Protein AF-A0A7S4DHZ8-F1 (afdb_monomer_lite)

Structure (mmCIF, N/CA/C/O backbone):
data_AF-A0A7S4DHZ8-F1
#
_entry.id   AF-A0A7S4DHZ8-F1
#
loop_
_atom_site.group_PDB
_atom_site.id
_atom_site.type_symbol
_atom_site.label_atom_id
_atom_site.label_alt_id
_atom_site.label_comp_id
_atom_site.label_asym_id
_atom_site.label_entity_id
_atom_site.label_seq_id
_atom_site.pdbx_PDB_ins_code
_atom_site.Cartn_x
_atom_site.Cartn_y
_atom_site.Cartn_z
_atom_site.occupancy
_atom_site.B_iso_or_equiv
_atom_site.auth_seq_id
_atom_site.auth_comp_id
_atom_site.auth_asym_id
_atom_site.auth_atom_id
_atom_site.pdbx_PDB_model_num
ATOM 1 N N . PHE A 1 1 ? 18.731 -27.309 -3.273 1.00 48.88 1 PHE A N 1
ATOM 2 C CA . PHE A 1 1 ? 17.632 -26.434 -3.725 1.00 48.88 1 PHE A CA 1
ATOM 3 C C . PHE A 1 1 ? 17.181 -25.595 -2.540 1.00 48.88 1 PHE A C 1
ATOM 5 O O . PHE A 1 1 ? 16.961 -26.164 -1.479 1.00 48.88 1 PHE A O 1
ATOM 12 N N . PHE A 1 2 ? 17.154 -24.266 -2.672 1.00 53.75 2 PHE A N 1
ATOM 13 C CA . PHE A 1 2 ? 16.728 -23.359 -1.599 1.00 53.75 2 PHE A CA 1
ATOM 14 C C . PHE A 1 2 ? 15.249 -23.591 -1.265 1.00 53.75 2 PHE A C 1
ATOM 16 O O . PHE A 1 2 ? 14.458 -23.854 -2.169 1.00 53.75 2 PHE A O 1
ATOM 23 N N . ASN A 1 3 ? 14.872 -23.511 0.014 1.00 74.06 3 ASN A N 1
ATOM 24 C CA . ASN A 1 3 ? 13.472 -23.590 0.428 1.00 74.06 3 ASN A CA 1
ATOM 25 C C . ASN A 1 3 ? 12.748 -22.304 -0.006 1.00 74.06 3 ASN A C 1
ATOM 27 O O . ASN A 1 3 ? 12.691 -21.329 0.739 1.00 74.06 3 ASN A O 1
ATOM 31 N N . THR A 1 4 ? 12.238 -22.293 -1.239 1.00 80.94 4 THR A N 1
ATOM 32 C CA . THR A 1 4 ? 11.583 -21.130 -1.852 1.00 80.94 4 THR A CA 1
ATOM 33 C C . THR A 1 4 ? 10.396 -20.637 -1.027 1.00 80.94 4 THR A C 1
ATOM 35 O O . THR A 1 4 ? 10.168 -19.437 -0.972 1.00 80.94 4 THR A O 1
ATOM 38 N N . VAL A 1 5 ? 9.680 -21.528 -0.333 1.00 84.75 5 VAL A N 1
ATOM 39 C CA . VAL A 1 5 ? 8.549 -21.146 0.528 1.00 84.75 5 VAL A CA 1
ATOM 40 C C . VAL A 1 5 ? 9.032 -20.344 1.734 1.00 84.75 5 VAL A C 1
ATOM 42 O O . VAL A 1 5 ? 8.500 -19.271 1.999 1.00 84.75 5 VAL A O 1
ATOM 45 N N . GLN A 1 6 ? 10.077 -20.819 2.418 1.00 88.75 6 GLN A N 1
ATOM 46 C CA . GLN A 1 6 ? 10.647 -20.110 3.566 1.00 88.75 6 GLN A CA 1
ATOM 47 C C . GLN A 1 6 ? 11.203 -18.740 3.163 1.00 88.75 6 GLN A C 1
ATOM 49 O O . GLN A 1 6 ? 10.923 -17.751 3.824 1.00 88.75 6 GLN A O 1
ATOM 54 N N . VAL A 1 7 ? 11.927 -18.665 2.041 1.00 89.31 7 VAL A N 1
ATOM 55 C CA . VAL A 1 7 ? 12.494 -17.399 1.545 1.00 89.31 7 VAL A CA 1
ATOM 56 C C . VAL A 1 7 ? 11.399 -16.373 1.240 1.00 89.31 7 VAL A C 1
ATOM 58 O O . VAL A 1 7 ? 11.567 -15.187 1.517 1.00 89.31 7 VAL A O 1
ATOM 61 N N . VAL A 1 8 ? 10.279 -16.817 0.667 1.00 90.00 8 VAL A N 1
ATOM 62 C CA . VAL A 1 8 ? 9.136 -15.948 0.358 1.00 90.00 8 VAL A CA 1
ATOM 63 C C . VAL A 1 8 ? 8.443 -15.476 1.634 1.00 90.00 8 VAL A C 1
ATOM 65 O O . VAL A 1 8 ? 8.104 -14.297 1.724 1.00 90.00 8 VAL A O 1
ATOM 68 N N . GLU A 1 9 ? 8.272 -16.355 2.622 1.00 93.00 9 GLU A N 1
ATOM 69 C CA . GLU A 1 9 ? 7.695 -15.978 3.914 1.00 93.00 9 GLU A CA 1
ATOM 70 C C . GLU A 1 9 ? 8.589 -14.973 4.646 1.00 93.00 9 GLU A C 1
ATOM 72 O O . GLU A 1 9 ? 8.106 -13.931 5.079 1.00 93.00 9 GLU A O 1
ATOM 77 N N . ASP A 1 10 ? 9.898 -15.218 4.711 1.00 93.62 10 ASP A N 1
ATOM 78 C CA . ASP A 1 10 ? 10.850 -14.308 5.354 1.00 93.62 10 ASP A CA 1
ATOM 79 C C . ASP A 1 10 ? 10.844 -12.930 4.672 1.00 93.62 10 ASP A C 1
ATOM 81 O O . ASP A 1 10 ? 10.819 -11.892 5.339 1.00 93.62 10 ASP A O 1
ATOM 85 N N . ALA A 1 11 ? 10.803 -12.901 3.335 1.00 92.69 11 ALA A N 1
ATOM 86 C CA . ALA A 1 11 ? 10.709 -11.661 2.571 1.00 92.69 11 ALA A CA 1
ATOM 87 C C . ALA A 1 11 ? 9.403 -10.900 2.856 1.00 92.69 11 ALA A C 1
ATOM 89 O O . ALA A 1 11 ? 9.440 -9.684 3.064 1.00 92.69 11 ALA A O 1
ATOM 90 N N . PHE A 1 12 ? 8.271 -11.609 2.926 1.00 95.69 12 PHE A N 1
ATOM 91 C CA . PHE A 1 12 ? 6.988 -11.015 3.294 1.00 95.69 12 PHE A CA 1
ATOM 92 C C . PHE A 1 12 ? 7.034 -10.410 4.699 1.00 95.69 12 PHE A C 1
ATOM 94 O O . PHE A 1 12 ? 6.615 -9.270 4.879 1.00 95.69 12 PHE A O 1
ATOM 101 N N . GLN A 1 13 ? 7.573 -11.130 5.684 1.00 95.69 13 GLN A N 1
ATOM 102 C CA . GLN A 1 13 ? 7.665 -10.649 7.066 1.00 95.69 13 GLN A CA 1
ATOM 103 C C . GLN A 1 13 ? 8.515 -9.382 7.175 1.00 95.69 13 GLN A C 1
ATOM 105 O O . GLN A 1 13 ? 8.144 -8.453 7.891 1.00 95.69 13 GLN A O 1
ATOM 110 N N . VAL A 1 14 ? 9.625 -9.306 6.435 1.00 94.25 14 VAL A N 1
ATOM 111 C CA . VAL A 1 14 ? 10.468 -8.104 6.392 1.00 94.25 14 VAL A CA 1
ATOM 112 C C . VAL A 1 14 ? 9.722 -6.926 5.765 1.00 94.25 14 VAL A C 1
ATOM 114 O O . VAL A 1 14 ? 9.705 -5.837 6.342 1.00 94.25 14 VAL A O 1
ATOM 117 N N . ASP A 1 15 ? 9.098 -7.122 4.602 1.00 93.62 15 ASP A N 1
ATOM 118 C CA . ASP A 1 15 ? 8.393 -6.043 3.905 1.00 93.62 15 ASP A CA 1
ATOM 119 C C . ASP A 1 15 ? 7.169 -5.563 4.701 1.00 93.62 15 ASP A C 1
ATOM 121 O O . ASP A 1 15 ? 6.976 -4.360 4.895 1.00 93.62 15 ASP A O 1
ATOM 125 N N . TRP A 1 16 ? 6.365 -6.497 5.213 1.00 95.06 16 TRP A N 1
ATOM 126 C CA . TRP A 1 16 ? 5.199 -6.197 6.038 1.00 95.06 16 TRP A CA 1
ATOM 127 C C . TRP A 1 16 ? 5.592 -5.560 7.373 1.00 95.06 16 TRP A C 1
ATOM 129 O O . TRP A 1 16 ? 4.960 -4.596 7.806 1.00 95.06 16 TRP A O 1
ATOM 139 N N . GLY A 1 17 ? 6.662 -6.043 8.008 1.00 93.00 17 GLY A N 1
ATOM 140 C CA . GLY A 1 17 ? 7.207 -5.466 9.234 1.00 93.00 17 GLY A CA 1
ATOM 141 C C . GLY A 1 17 ? 7.577 -3.994 9.054 1.00 93.00 17 GLY A C 1
ATOM 142 O O . GLY A 1 17 ? 7.192 -3.164 9.871 1.00 93.00 17 GLY A O 1
ATOM 143 N N . ARG A 1 18 ? 8.233 -3.640 7.942 1.00 90.19 18 ARG A N 1
ATOM 144 C CA . ARG A 1 18 ? 8.554 -2.239 7.614 1.00 90.19 18 ARG A CA 1
ATOM 145 C C . ARG A 1 18 ? 7.307 -1.396 7.361 1.00 90.19 18 ARG A C 1
ATOM 147 O O . ARG A 1 18 ? 7.203 -0.298 7.890 1.00 90.19 18 ARG A O 1
ATOM 154 N N . CYS A 1 19 ? 6.356 -1.916 6.587 1.00 87.75 19 CYS A N 1
ATOM 155 C CA . CYS A 1 19 ? 5.110 -1.219 6.265 1.00 87.75 19 CYS A CA 1
ATOM 156 C C . CYS A 1 19 ? 4.264 -0.934 7.524 1.00 87.75 19 CYS A C 1
ATOM 158 O O . CYS A 1 19 ? 3.844 0.198 7.767 1.00 87.75 19 CYS A O 1
ATOM 160 N N . SER A 1 20 ? 4.067 -1.953 8.361 1.00 88.56 20 SER A N 1
ATOM 161 C CA . SER A 1 20 ? 3.254 -1.886 9.584 1.00 88.56 20 SER A CA 1
ATOM 162 C C . SER A 1 20 ? 3.899 -1.103 10.733 1.00 88.56 20 SER A C 1
ATOM 164 O O . SER A 1 20 ? 3.180 -0.646 11.619 1.00 88.56 20 SER A O 1
ATOM 166 N N . ALA A 1 21 ? 5.223 -0.917 10.713 1.00 88.00 21 ALA A N 1
ATOM 167 C CA . ALA A 1 21 ? 5.942 -0.113 11.701 1.00 88.00 21 ALA A CA 1
ATOM 168 C C . ALA A 1 21 ? 5.763 1.404 11.513 1.00 88.00 21 ALA A C 1
ATOM 170 O O . ALA A 1 21 ? 6.025 2.165 12.445 1.00 88.00 21 ALA A O 1
ATOM 171 N N . THR A 1 22 ? 5.323 1.849 10.332 1.00 87.56 22 THR A N 1
ATOM 172 C CA . THR A 1 22 ? 5.012 3.265 10.093 1.00 87.56 22 THR A CA 1
ATOM 173 C C . THR A 1 22 ? 3.796 3.688 10.921 1.00 87.56 22 THR A C 1
ATOM 175 O O . THR A 1 22 ? 2.890 2.895 11.159 1.00 87.56 22 THR A O 1
ATOM 178 N N . LYS A 1 23 ? 3.725 4.942 11.364 1.00 88.19 23 LYS A N 1
ATOM 179 C CA . LYS A 1 23 ? 2.545 5.505 12.043 1.00 88.19 23 LYS A CA 1
ATOM 180 C C . LYS A 1 23 ? 1.400 5.769 11.065 1.00 88.19 23 LYS A C 1
ATOM 182 O O . LYS A 1 23 ? 0.229 5.642 11.434 1.00 88.19 23 LYS A O 1
ATOM 187 N N . ARG A 1 24 ? 1.711 6.133 9.817 1.00 88.75 24 ARG A N 1
ATOM 188 C CA . ARG A 1 24 ? 0.722 6.488 8.781 1.00 88.75 24 ARG A CA 1
ATOM 189 C C . ARG A 1 24 ? -0.186 5.330 8.383 1.00 88.75 24 ARG A C 1
ATOM 191 O O . ARG A 1 24 ? -1.349 5.563 8.039 1.00 88.75 24 ARG A O 1
ATOM 198 N N . PHE A 1 25 ? 0.329 4.104 8.396 1.00 91.44 25 PHE A N 1
ATOM 199 C CA . PHE A 1 25 ? -0.407 2.962 7.877 1.00 91.44 25 PHE A CA 1
ATOM 200 C C . PHE A 1 25 ? -1.454 2.433 8.872 1.00 91.44 25 PHE A C 1
ATOM 202 O O . PHE A 1 25 ? -2.621 2.364 8.493 1.00 91.44 25 PHE A O 1
ATOM 209 N N . PRO A 1 26 ? -1.150 2.210 10.166 1.00 92.50 26 PRO A N 1
ATOM 210 C CA . PRO A 1 26 ? -2.164 1.986 11.198 1.00 92.50 26 PRO A CA 1
ATOM 211 C C . PRO A 1 26 ? -3.198 3.120 11.248 1.00 92.50 26 PRO A C 1
ATOM 213 O O . PRO A 1 26 ? -4.402 2.866 11.316 1.00 92.50 26 PRO A O 1
ATOM 216 N N . LYS A 1 27 ? -2.748 4.380 11.117 1.00 92.50 27 LYS A N 1
ATOM 217 C CA . LYS A 1 27 ? -3.647 5.542 11.110 1.00 92.50 27 LYS A CA 1
ATOM 218 C C . LYS A 1 27 ? -4.636 5.521 9.945 1.00 92.50 27 LYS A C 1
ATOM 220 O O . LYS A 1 27 ? -5.769 5.980 10.087 1.00 92.50 27 LYS A O 1
ATOM 225 N N . PHE A 1 28 ? -4.230 4.985 8.797 1.00 93.44 28 PHE A N 1
ATOM 226 C CA . PHE A 1 28 ? -5.123 4.811 7.659 1.00 93.44 28 PHE A CA 1
ATOM 227 C C . PHE A 1 28 ? -6.311 3.905 8.006 1.00 93.44 28 PHE A C 1
ATOM 229 O O . PHE A 1 28 ? -7.440 4.293 7.704 1.00 93.44 28 PHE A O 1
ATOM 236 N N . PHE A 1 29 ? -6.093 2.783 8.701 1.00 92.00 29 PHE A N 1
ATOM 237 C CA . PHE A 1 29 ? -7.181 1.908 9.154 1.00 92.00 29 PHE A CA 1
ATOM 238 C C . PHE A 1 29 ? -8.100 2.616 10.154 1.00 92.00 29 PHE A C 1
ATOM 240 O O . PHE A 1 29 ? -9.310 2.625 9.954 1.00 92.00 29 PHE A O 1
ATOM 247 N N . GLU A 1 30 ? -7.551 3.307 11.161 1.00 91.69 30 GLU A N 1
ATOM 248 C CA . GLU A 1 30 ? -8.357 4.074 12.131 1.00 91.69 30 GLU A CA 1
ATOM 249 C C . GLU A 1 30 ? -9.314 5.071 11.464 1.00 91.69 30 GLU A C 1
ATOM 251 O O . GLU A 1 30 ? -10.454 5.260 11.891 1.00 91.69 30 GLU A O 1
ATOM 256 N N . LEU A 1 31 ? -8.840 5.745 10.414 1.00 90.31 31 LEU A N 1
ATOM 257 C CA . LEU A 1 31 ? -9.591 6.803 9.748 1.00 90.31 31 LEU A CA 1
ATOM 258 C C . LEU A 1 31 ? -10.594 6.287 8.721 1.00 90.31 31 LEU A C 1
ATOM 260 O O . LEU A 1 31 ? -11.524 7.021 8.376 1.00 90.31 31 LEU A O 1
ATOM 264 N N . ASN A 1 32 ? -10.431 5.067 8.219 1.00 88.75 32 ASN A N 1
ATOM 265 C CA . ASN A 1 32 ? -11.189 4.588 7.067 1.00 88.75 32 ASN A CA 1
ATOM 266 C C . ASN A 1 32 ? -12.075 3.387 7.384 1.00 88.75 32 ASN A C 1
ATOM 268 O O . ASN A 1 32 ? -13.173 3.308 6.832 1.00 88.75 32 ASN A O 1
ATOM 272 N N . ASP A 1 33 ? -11.663 2.524 8.307 1.00 89.06 33 ASP A N 1
ATOM 273 C CA . ASP A 1 33 ? -12.364 1.286 8.604 1.00 89.06 33 ASP A CA 1
ATOM 274 C C . ASP A 1 33 ? -13.633 1.501 9.451 1.00 89.06 33 ASP A C 1
ATOM 276 O O . ASP A 1 33 ? -13.627 2.192 10.477 1.00 89.06 33 ASP A O 1
ATOM 280 N N . LYS A 1 34 ? -14.755 0.915 9.014 1.00 88.38 34 LYS A N 1
ATOM 281 C CA . LYS A 1 34 ? -16.052 1.053 9.699 1.00 88.38 34 LYS A CA 1
ATOM 282 C C . LYS A 1 34 ? -16.099 0.234 10.994 1.00 88.38 34 LYS A C 1
ATOM 284 O O . LYS A 1 34 ? -16.676 0.707 11.972 1.00 88.38 34 LYS A O 1
ATOM 289 N N . ALA A 1 35 ? -15.515 -0.964 11.010 1.00 86.81 35 ALA A N 1
ATOM 290 C CA . ALA A 1 35 ? -15.531 -1.866 12.158 1.00 86.81 35 ALA A CA 1
ATOM 291 C C . ALA A 1 35 ? -14.678 -1.321 13.314 1.00 86.81 35 ALA A C 1
ATOM 293 O O . ALA A 1 35 ? -15.101 -1.409 14.473 1.00 86.81 35 ALA A O 1
ATOM 294 N N . ILE A 1 36 ? -13.542 -0.689 13.000 1.00 90.25 36 ILE A N 1
ATOM 295 C CA . ILE A 1 36 ? -12.703 0.036 13.963 1.00 90.25 36 ILE A CA 1
ATOM 296 C C . ILE A 1 36 ? -13.453 1.244 14.524 1.00 90.25 36 ILE A C 1
ATOM 298 O O . ILE A 1 36 ? -13.523 1.410 15.740 1.00 90.25 36 ILE A O 1
ATOM 302 N N . LYS A 1 37 ? -14.080 2.062 13.668 1.00 90.38 37 LYS A N 1
ATOM 303 C CA . LYS A 1 37 ? -14.880 3.215 14.122 1.00 90.38 37 LYS A CA 1
ATOM 304 C C . LYS A 1 37 ? -16.067 2.820 14.995 1.00 90.38 37 LYS A C 1
ATOM 306 O O . LYS A 1 37 ? -16.418 3.557 15.910 1.00 90.38 37 LYS A O 1
ATOM 311 N N . ALA A 1 38 ? -16.671 1.666 14.724 1.00 89.88 38 ALA A N 1
ATOM 312 C CA . ALA A 1 38 ? -17.746 1.101 15.532 1.00 89.88 38 ALA A CA 1
ATOM 313 C C . ALA A 1 38 ? -17.251 0.426 16.828 1.00 89.88 38 ALA A C 1
ATOM 315 O O . ALA A 1 38 ? -18.068 -0.058 17.605 1.00 89.88 38 ALA A O 1
ATOM 316 N N . GLY A 1 39 ? -15.934 0.351 17.062 1.00 90.00 39 GLY A N 1
ATOM 317 C CA . GLY A 1 39 ? -15.344 -0.302 18.236 1.00 90.00 39 GLY A CA 1
ATOM 318 C C . GLY A 1 39 ? -15.460 -1.830 18.233 1.00 90.00 39 GLY A C 1
ATOM 319 O O . GLY A 1 39 ? -15.182 -2.472 19.241 1.00 90.00 39 GLY A O 1
ATOM 320 N N . THR A 1 40 ? -15.866 -2.425 17.110 1.00 91.88 40 THR A N 1
ATOM 321 C CA . THR A 1 40 ? -16.059 -3.880 16.968 1.00 91.88 40 THR A CA 1
ATOM 322 C C . THR A 1 40 ? -14.771 -4.628 16.630 1.00 91.88 40 THR A C 1
ATOM 324 O O . THR A 1 40 ? -14.720 -5.853 16.741 1.00 91.88 40 THR A O 1
ATOM 327 N N . ARG A 1 41 ? -13.724 -3.902 16.223 1.00 91.38 41 ARG A N 1
ATOM 328 C CA . ARG A 1 41 ? -12.414 -4.452 15.875 1.00 91.38 41 ARG A CA 1
ATOM 329 C C . ARG A 1 41 ? -11.310 -3.449 16.202 1.00 91.38 41 ARG A C 1
ATOM 331 O O . ARG A 1 41 ? -11.546 -2.244 16.232 1.00 91.38 41 ARG A O 1
ATOM 338 N N . THR A 1 42 ? -10.103 -3.937 16.460 1.00 94.88 42 THR A N 1
ATOM 339 C CA . THR A 1 42 ? -8.924 -3.096 16.703 1.00 94.88 42 THR A CA 1
ATOM 340 C C . THR A 1 42 ? -8.077 -2.936 15.441 1.00 94.88 42 THR A C 1
ATOM 342 O O . THR A 1 42 ? -8.091 -3.785 14.550 1.00 94.88 42 THR A O 1
ATOM 345 N N . VAL A 1 43 ? -7.260 -1.879 15.394 1.00 93.44 43 VAL A N 1
ATOM 346 C CA . VAL A 1 43 ? -6.279 -1.658 14.314 1.00 93.44 43 VAL A CA 1
ATOM 347 C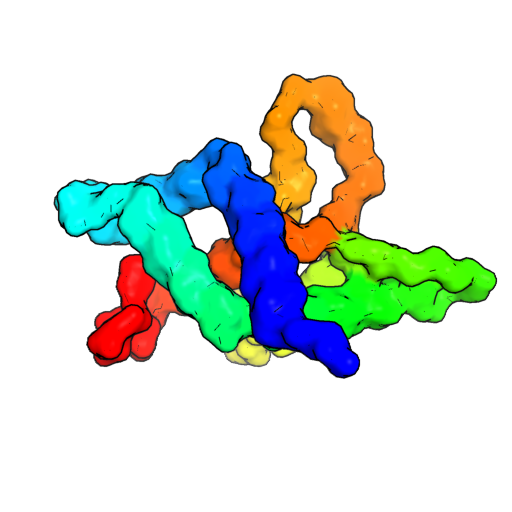 C . VAL A 1 43 ? -5.343 -2.855 14.154 1.00 93.44 43 VAL A C 1
ATOM 349 O O . VAL A 1 43 ? -5.061 -3.282 13.040 1.00 93.44 43 VAL A O 1
ATOM 352 N N . GLN A 1 44 ? -4.908 -3.456 15.265 1.00 94.56 44 GLN A N 1
ATOM 353 C CA . GLN A 1 44 ? -4.017 -4.615 15.231 1.00 94.56 44 GLN A CA 1
ATOM 354 C C . GLN A 1 44 ? -4.682 -5.848 14.607 1.00 94.56 44 GLN A C 1
ATOM 356 O O . GLN A 1 44 ? -4.025 -6.617 13.901 1.00 94.56 44 GLN A O 1
ATOM 361 N N . GLN A 1 45 ? -5.981 -6.040 14.857 1.00 93.69 45 GLN A N 1
ATOM 362 C CA . GLN A 1 45 ? -6.754 -7.113 14.235 1.00 93.69 45 GLN A CA 1
ATOM 363 C C . GLN A 1 45 ? -6.864 -6.897 12.720 1.00 93.69 45 GLN A C 1
ATOM 365 O O . GLN A 1 45 ? -6.632 -7.848 11.973 1.00 93.69 45 GLN A O 1
ATOM 370 N N . GLU A 1 46 ? -7.114 -5.666 12.257 1.00 92.69 46 GLU A N 1
ATOM 371 C CA . GLU A 1 46 ? -7.151 -5.380 10.813 1.00 92.69 46 GLU A CA 1
ATOM 372 C C . GLU A 1 46 ? -5.797 -5.489 10.131 1.00 92.69 46 GLU A C 1
ATOM 374 O O . GLU A 1 46 ? -5.705 -6.046 9.038 1.00 92.69 46 GLU A O 1
ATOM 379 N N . LEU A 1 47 ? -4.727 -5.025 10.775 1.00 93.44 47 LEU A N 1
ATOM 380 C CA . LEU A 1 47 ? -3.374 -5.209 10.257 1.00 93.44 47 LEU A CA 1
ATOM 381 C C . LEU A 1 47 ? -3.054 -6.698 10.114 1.00 93.44 47 LEU A C 1
ATOM 383 O O . LEU A 1 47 ? -2.579 -7.129 9.068 1.00 93.44 47 LEU A O 1
ATOM 387 N N . SER A 1 48 ? -3.370 -7.508 11.127 1.00 93.75 48 SER A N 1
ATOM 388 C CA . SER A 1 48 ? -3.121 -8.957 11.089 1.00 93.75 48 SER A CA 1
ATOM 389 C C . SER A 1 48 ? -3.912 -9.647 9.975 1.00 93.75 48 SER A C 1
ATOM 391 O O . SER A 1 48 ? -3.399 -10.532 9.290 1.00 93.75 48 SER A O 1
ATOM 393 N N . ARG A 1 49 ? -5.158 -9.222 9.766 1.00 92.81 49 ARG A N 1
ATOM 394 C CA . ARG A 1 49 ? -6.024 -9.749 8.715 1.00 92.81 49 ARG A CA 1
ATOM 395 C C . ARG A 1 49 ? -5.566 -9.333 7.320 1.00 92.81 49 ARG A C 1
ATOM 397 O O . ARG A 1 49 ? -5.458 -10.180 6.437 1.00 92.81 49 ARG A O 1
ATOM 404 N N . THR A 1 50 ? -5.226 -8.061 7.145 1.00 93.50 50 THR A N 1
ATOM 405 C CA . THR A 1 50 ? -4.648 -7.538 5.903 1.00 93.50 50 THR A CA 1
ATOM 406 C C . THR A 1 50 ? -3.354 -8.275 5.566 1.00 93.50 50 THR A C 1
ATOM 408 O O . THR A 1 50 ? -3.164 -8.691 4.426 1.00 93.50 50 THR A O 1
ATOM 411 N N . ALA A 1 51 ? -2.499 -8.527 6.562 1.00 95.12 51 ALA A N 1
ATOM 412 C CA . ALA A 1 51 ? -1.279 -9.307 6.386 1.00 95.12 51 ALA A CA 1
ATOM 413 C C . ALA A 1 51 ? -1.574 -10.723 5.870 1.00 95.12 51 ALA A C 1
ATOM 415 O O . ALA A 1 51 ? -0.907 -11.194 4.955 1.00 95.12 51 ALA A O 1
ATOM 416 N N . ALA A 1 52 ? -2.580 -11.401 6.431 1.00 93.50 52 ALA A N 1
ATOM 417 C CA . ALA A 1 52 ? -2.962 -12.743 5.997 1.00 93.50 52 ALA A CA 1
ATOM 418 C C . ALA A 1 52 ? -3.434 -12.768 4.532 1.00 93.50 52 ALA A C 1
ATOM 420 O O . ALA A 1 52 ? -3.023 -13.645 3.771 1.00 93.50 52 ALA A O 1
ATOM 421 N N . GLU A 1 53 ? -4.233 -11.781 4.119 1.00 92.25 53 GLU A N 1
ATOM 422 C CA . GLU A 1 53 ? -4.696 -11.660 2.733 1.00 92.25 53 GLU A CA 1
ATOM 423 C C . GLU A 1 53 ? -3.541 -11.358 1.771 1.00 92.25 53 GLU A C 1
ATOM 425 O 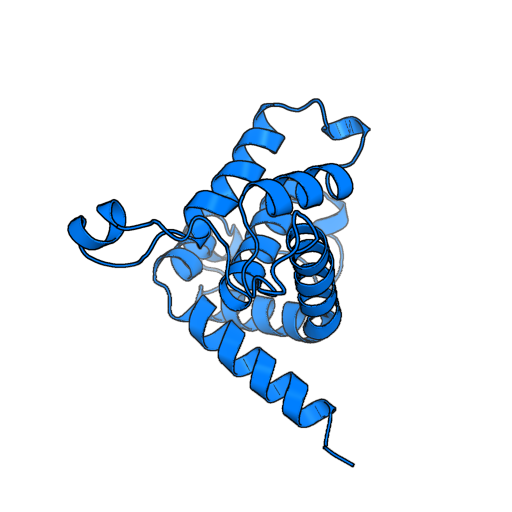O . GLU A 1 53 ? -3.382 -12.046 0.759 1.00 92.25 53 GLU A O 1
ATOM 430 N N . LEU A 1 54 ? -2.682 -10.390 2.104 1.00 93.62 54 LEU A N 1
ATOM 431 C CA . LEU A 1 54 ? -1.524 -10.043 1.279 1.00 93.62 54 LEU A CA 1
ATOM 432 C C . LEU A 1 54 ? -0.521 -11.190 1.176 1.00 93.62 54 LEU A C 1
ATOM 434 O O . LEU A 1 54 ? 0.025 -11.402 0.096 1.00 93.62 54 LEU A O 1
ATOM 438 N N . ARG A 1 55 ? -0.313 -11.960 2.252 1.00 93.94 55 ARG A N 1
ATOM 439 C CA . ARG A 1 55 ? 0.587 -13.123 2.256 1.00 93.94 55 ARG A CA 1
ATOM 440 C C . ARG A 1 55 ? 0.202 -14.119 1.161 1.00 93.94 55 ARG A C 1
ATOM 442 O O . ARG A 1 55 ? 1.072 -14.589 0.434 1.00 93.94 55 ARG A O 1
ATOM 449 N N . SER A 1 56 ? -1.096 -14.383 0.983 1.00 91.31 56 SER A N 1
ATOM 450 C CA . SER A 1 56 ? -1.589 -15.307 -0.054 1.00 91.31 56 SER A CA 1
ATOM 451 C C . SER A 1 56 ? -1.282 -14.840 -1.487 1.00 91.31 56 SER A C 1
ATOM 453 O O . SER A 1 56 ? -1.092 -15.662 -2.381 1.00 91.31 56 SER A O 1
ATOM 455 N N . GLY A 1 57 ? -1.197 -13.523 -1.700 1.00 92.00 57 GLY A N 1
ATOM 456 C CA . GLY A 1 57 ? -0.929 -12.890 -2.993 1.00 92.00 57 GLY A CA 1
ATOM 457 C C . GLY A 1 57 ? 0.472 -12.292 -3.128 1.00 92.00 57 GLY A C 1
ATOM 458 O O . GLY A 1 57 ? 0.735 -11.592 -4.106 1.00 92.00 57 GLY A O 1
ATOM 459 N N . TYR A 1 58 ? 1.376 -12.530 -2.175 1.00 94.19 58 TYR A N 1
ATOM 460 C CA . TYR A 1 58 ? 2.618 -11.763 -2.064 1.00 94.19 58 TYR A CA 1
ATOM 461 C C . TYR A 1 58 ? 3.511 -11.892 -3.304 1.00 94.19 58 TYR A C 1
ATOM 463 O O . TYR A 1 58 ? 3.982 -10.885 -3.828 1.00 94.19 58 TYR A O 1
ATOM 471 N N . LEU A 1 59 ? 3.670 -13.100 -3.855 1.00 93.19 59 LEU A N 1
ATOM 472 C CA . LEU A 1 59 ? 4.445 -13.309 -5.085 1.00 93.19 59 LEU A CA 1
ATOM 473 C C . LEU A 1 59 ? 3.873 -12.548 -6.286 1.00 93.19 59 LEU A C 1
ATOM 475 O O . LEU A 1 59 ? 4.636 -12.024 -7.094 1.00 93.19 59 LEU A O 1
ATOM 479 N N . LEU A 1 60 ? 2.546 -12.451 -6.393 1.00 94.38 60 LEU A N 1
ATOM 480 C CA . LEU A 1 60 ? 1.896 -11.684 -7.453 1.00 94.38 60 LEU A CA 1
ATOM 481 C C . LEU A 1 60 ? 2.134 -10.181 -7.268 1.00 94.38 60 LEU A C 1
ATOM 483 O O . LEU A 1 60 ? 2.438 -9.483 -8.235 1.00 94.38 60 LEU A O 1
ATOM 487 N N . LEU A 1 61 ? 2.045 -9.685 -6.033 1.00 94.69 61 LEU A N 1
ATOM 488 C CA . LEU A 1 61 ? 2.321 -8.284 -5.710 1.00 94.69 61 LEU A CA 1
ATOM 489 C C . LEU A 1 61 ? 3.776 -7.913 -6.017 1.00 94.69 61 LEU A C 1
ATOM 491 O O . LEU A 1 61 ? 4.020 -6.886 -6.651 1.00 94.69 61 LEU A O 1
ATOM 495 N N . VAL A 1 62 ? 4.728 -8.767 -5.631 1.00 93.06 62 VAL A N 1
ATOM 496 C CA . VAL A 1 62 ? 6.157 -8.587 -5.929 1.00 93.06 62 VAL A CA 1
ATOM 497 C C . VAL A 1 62 ? 6.425 -8.695 -7.428 1.00 93.06 62 VAL A C 1
ATOM 499 O O . VAL A 1 62 ? 7.144 -7.861 -7.970 1.00 93.06 62 VAL A O 1
ATOM 502 N N . GLY A 1 63 ? 5.824 -9.666 -8.116 1.00 92.75 63 GLY A N 1
ATOM 503 C CA . GLY A 1 63 ? 5.954 -9.813 -9.565 1.00 92.75 63 GLY A CA 1
ATOM 504 C C . GLY A 1 63 ? 5.410 -8.599 -10.322 1.00 92.75 63 GLY A C 1
ATOM 505 O O . GLY A 1 63 ? 6.044 -8.125 -11.260 1.00 92.75 63 GLY A O 1
ATOM 506 N N . THR A 1 64 ? 4.289 -8.033 -9.865 1.00 94.62 64 THR A N 1
ATOM 507 C CA . THR A 1 64 ? 3.719 -6.797 -10.424 1.00 94.62 64 THR A CA 1
ATOM 508 C C . THR A 1 64 ? 4.676 -5.625 -10.222 1.00 94.62 64 THR A C 1
ATOM 510 O O . THR A 1 64 ? 5.001 -4.923 -11.176 1.00 94.62 64 THR A O 1
ATOM 513 N N . TYR A 1 65 ? 5.196 -5.451 -9.005 1.00 93.31 65 TYR A N 1
ATOM 514 C CA . TYR A 1 65 ? 6.204 -4.433 -8.712 1.00 93.31 65 TYR A CA 1
ATOM 515 C C . TYR A 1 65 ? 7.422 -4.558 -9.636 1.00 93.31 65 TYR A C 1
ATOM 517 O O . TYR A 1 65 ? 7.773 -3.607 -10.333 1.00 93.31 65 TYR A O 1
ATOM 525 N N . GLN A 1 66 ? 8.023 -5.749 -9.701 1.00 91.25 66 GLN A N 1
ATOM 526 C CA . GLN A 1 66 ? 9.196 -6.029 -10.531 1.00 91.25 66 GLN A CA 1
ATOM 527 C C . GLN A 1 66 ? 8.924 -5.781 -12.015 1.00 91.25 66 GLN A C 1
ATOM 529 O O . GLN A 1 66 ? 9.760 -5.193 -12.698 1.00 91.25 66 GLN A O 1
ATOM 534 N N . TYR A 1 67 ? 7.749 -6.174 -12.510 1.00 91.19 67 TYR A N 1
ATOM 535 C CA . TYR A 1 67 ? 7.353 -5.946 -13.894 1.00 91.19 67 TYR A CA 1
ATOM 536 C C . TYR A 1 67 ? 7.377 -4.458 -14.251 1.00 91.19 67 TYR A C 1
ATOM 538 O O . TYR A 1 67 ? 8.062 -4.060 -15.195 1.00 91.19 67 TYR A O 1
ATOM 546 N N . TYR A 1 68 ? 6.689 -3.617 -13.478 1.00 90.81 68 TYR A N 1
ATOM 547 C CA . TYR A 1 68 ? 6.626 -2.185 -13.772 1.00 90.81 68 TYR A CA 1
ATOM 548 C C . TYR A 1 68 ? 7.977 -1.501 -13.571 1.00 90.81 68 TYR A C 1
ATOM 550 O O . TYR A 1 68 ? 8.397 -0.719 -14.423 1.00 90.81 68 TYR A O 1
ATOM 558 N N . VAL A 1 69 ? 8.701 -1.853 -12.509 1.00 88.44 69 VAL A N 1
ATOM 559 C CA . VAL A 1 69 ? 10.053 -1.346 -12.252 1.00 88.44 69 VAL A CA 1
ATOM 560 C C . VAL A 1 69 ? 11.008 -1.684 -13.405 1.00 88.44 69 VAL A C 1
ATOM 562 O O . VAL A 1 69 ? 11.722 -0.806 -13.888 1.00 88.44 69 VAL A O 1
ATOM 565 N N . SER A 1 70 ? 10.962 -2.911 -13.933 1.00 85.31 70 SER A N 1
ATOM 566 C CA . SER A 1 70 ? 11.821 -3.329 -15.050 1.00 85.31 70 SER A CA 1
ATOM 567 C C . SER A 1 70 ? 11.541 -2.564 -16.350 1.00 85.31 70 SER A C 1
ATOM 569 O O . SER A 1 70 ? 12.462 -2.283 -17.116 1.00 85.31 70 SER A O 1
ATOM 571 N N . LYS A 1 71 ? 10.289 -2.139 -16.578 1.00 79.50 71 LYS A N 1
ATOM 572 C CA . LYS A 1 71 ? 9.922 -1.287 -17.721 1.00 79.50 71 LYS A CA 1
ATOM 573 C C . LYS A 1 71 ? 10.471 0.141 -17.627 1.00 79.50 71 LYS A C 1
ATOM 575 O O . LYS A 1 71 ? 10.497 0.836 -18.643 1.00 79.50 71 LYS A O 1
ATOM 580 N N . SER A 1 72 ? 10.871 0.602 -16.440 1.00 69.31 72 SER A N 1
ATOM 581 C CA . SER A 1 72 ? 11.424 1.949 -16.236 1.00 69.31 72 SER A CA 1
ATOM 582 C C . SER A 1 72 ? 12.902 2.048 -16.619 1.00 69.31 72 SER A C 1
ATOM 584 O O . SER A 1 72 ? 13.341 3.110 -17.049 1.00 69.31 72 SER A O 1
ATOM 586 N N . GLY A 1 73 ? 13.661 0.956 -16.470 1.00 56.50 73 GLY A N 1
ATOM 587 C CA . GLY A 1 73 ? 15.123 0.923 -16.620 1.00 56.50 73 GLY A CA 1
ATOM 588 C C . GLY A 1 73 ? 15.647 0.775 -18.053 1.00 56.50 73 GLY A C 1
ATOM 589 O O . GLY A 1 73 ? 16.848 0.651 -18.249 1.00 56.50 73 GLY A O 1
ATOM 590 N N . LEU A 1 74 ? 14.776 0.774 -19.067 1.00 52.69 74 LEU A N 1
ATOM 591 C CA . LEU A 1 74 ? 15.168 0.572 -20.473 1.00 52.69 74 LEU A CA 1
ATOM 592 C C . LEU A 1 74 ? 15.477 1.873 -21.234 1.00 52.69 74 LEU A C 1
ATOM 594 O O . LEU A 1 74 ? 15.698 1.843 -22.445 1.00 52.69 74 LEU A O 1
ATOM 598 N N . VAL A 1 75 ? 15.496 3.026 -20.561 1.00 48.97 75 VAL A N 1
ATOM 599 C CA . VAL A 1 75 ? 15.794 4.308 -21.210 1.00 48.97 75 VAL A CA 1
ATOM 600 C C . VAL A 1 75 ? 17.271 4.658 -21.010 1.00 48.97 75 VAL A C 1
ATOM 602 O O . VAL A 1 75 ? 17.666 5.125 -19.952 1.00 48.97 75 VAL A O 1
ATOM 605 N N . GLN A 1 76 ? 18.041 4.466 -22.089 1.00 42.66 76 GLN A N 1
ATOM 606 C CA . GLN A 1 76 ? 19.396 4.983 -22.347 1.00 42.66 76 GLN A CA 1
ATOM 607 C C . GLN A 1 76 ? 20.573 4.332 -21.600 1.00 42.66 76 GLN A C 1
ATOM 609 O O . GLN A 1 76 ? 21.149 4.920 -20.696 1.00 42.66 76 GLN A O 1
ATOM 614 N N . GLY A 1 77 ? 21.036 3.177 -22.096 1.00 45.69 77 GLY A N 1
ATOM 615 C CA . GLY A 1 77 ? 22.470 2.830 -22.144 1.00 45.69 77 GLY A CA 1
ATOM 616 C C . GLY A 1 77 ? 23.244 2.681 -20.826 1.00 45.69 77 GLY A C 1
ATOM 617 O O . GLY A 1 77 ? 24.442 2.417 -20.875 1.00 45.69 77 GLY A O 1
ATOM 618 N N . GLN A 1 78 ? 22.599 2.821 -19.670 1.00 45.31 78 GLN A N 1
ATOM 619 C CA . GLN A 1 78 ? 23.170 2.544 -18.359 1.00 45.31 78 GLN A CA 1
ATOM 620 C C . GLN A 1 78 ? 22.332 1.468 -17.675 1.00 45.31 78 GLN A C 1
ATOM 622 O O . GLN A 1 78 ? 21.156 1.666 -17.386 1.00 45.31 78 GLN A O 1
ATOM 627 N N . GLU A 1 79 ? 22.956 0.322 -17.412 1.00 45.03 79 GLU A N 1
ATOM 628 C CA . GLU A 1 79 ? 22.393 -0.846 -16.722 1.00 45.03 79 GLU A CA 1
ATOM 629 C C . GLU A 1 79 ? 22.148 -0.597 -15.219 1.00 45.03 79 GLU A C 1
ATOM 631 O O . GLU A 1 79 ? 22.384 -1.465 -14.382 1.00 45.03 79 GLU A O 1
ATOM 636 N N . SER A 1 80 ? 21.666 0.584 -14.833 1.00 46.72 80 SER A N 1
ATOM 637 C CA . SER A 1 80 ? 21.143 0.778 -13.483 1.00 46.72 80 SER A CA 1
ATOM 638 C C . SER A 1 80 ? 19.717 0.255 -13.463 1.00 46.72 80 SER A C 1
ATOM 640 O O . SER A 1 80 ? 18.765 0.982 -13.740 1.00 46.72 80 SER A O 1
ATOM 642 N N . ALA A 1 81 ? 19.571 -1.034 -13.148 1.00 53.28 81 ALA A N 1
ATOM 643 C CA . ALA A 1 81 ? 18.292 -1.603 -12.755 1.00 53.28 81 ALA A CA 1
ATOM 644 C C . ALA A 1 81 ? 17.767 -0.795 -11.561 1.00 53.28 81 ALA A C 1
ATOM 646 O O . ALA A 1 81 ? 18.185 -1.002 -10.423 1.00 53.28 81 ALA A O 1
ATOM 647 N N . THR A 1 82 ? 16.888 0.174 -11.820 1.00 61.06 82 THR A N 1
ATOM 648 C CA . THR A 1 82 ? 16.203 0.912 -10.761 1.00 61.06 82 THR A CA 1
ATOM 649 C C . THR A 1 82 ? 15.500 -0.120 -9.891 1.00 61.06 82 THR A C 1
ATOM 651 O O . THR A 1 82 ? 14.692 -0.882 -10.405 1.00 61.06 82 THR A O 1
ATOM 654 N N . LEU A 1 83 ? 15.835 -0.205 -8.602 1.00 77.75 83 LEU A N 1
ATOM 655 C CA . LEU A 1 83 ? 15.198 -1.142 -7.664 1.00 77.75 83 LEU A CA 1
ATOM 656 C C . LEU A 1 83 ? 13.909 -0.568 -7.057 1.00 77.75 83 LEU A C 1
ATOM 658 O O . LEU A 1 83 ? 13.285 -1.219 -6.217 1.00 77.75 83 LEU A O 1
ATOM 662 N N . SER A 1 84 ? 13.518 0.631 -7.492 1.00 84.31 84 SER A N 1
ATOM 663 C CA . SER A 1 84 ? 12.409 1.440 -6.997 1.00 84.31 84 SER A CA 1
ATOM 664 C C . SER A 1 84 ? 11.469 1.858 -8.136 1.00 84.31 84 SER A C 1
ATOM 666 O O . SER A 1 84 ? 11.866 1.999 -9.296 1.00 84.31 84 SER A O 1
ATOM 668 N N . MET A 1 85 ? 10.185 2.020 -7.820 1.00 88.06 85 MET A N 1
ATOM 669 C CA . MET A 1 85 ? 9.138 2.389 -8.771 1.00 88.06 85 MET A CA 1
ATOM 670 C C . MET A 1 85 ? 8.959 3.905 -8.814 1.00 88.06 85 MET A C 1
ATOM 672 O O . MET A 1 85 ? 8.334 4.490 -7.934 1.00 88.06 85 MET A O 1
ATOM 676 N N . THR A 1 86 ? 9.459 4.541 -9.871 1.00 88.69 86 THR A N 1
ATOM 677 C CA . THR A 1 86 ? 9.321 5.992 -10.073 1.00 88.69 86 THR A CA 1
ATOM 678 C C . THR A 1 86 ? 7.866 6.425 -10.280 1.00 88.69 86 THR A C 1
ATOM 680 O O . THR A 1 86 ? 7.021 5.639 -10.719 1.00 88.69 86 THR A O 1
ATOM 683 N N . LYS A 1 87 ? 7.570 7.713 -10.062 1.00 87.94 87 LYS A N 1
ATOM 684 C CA . LYS A 1 87 ? 6.231 8.294 -10.295 1.00 87.94 87 LYS A CA 1
ATOM 685 C C . LYS A 1 87 ? 5.668 8.012 -11.695 1.00 87.94 87 LYS A C 1
ATOM 687 O O . LYS A 1 87 ? 4.487 7.699 -11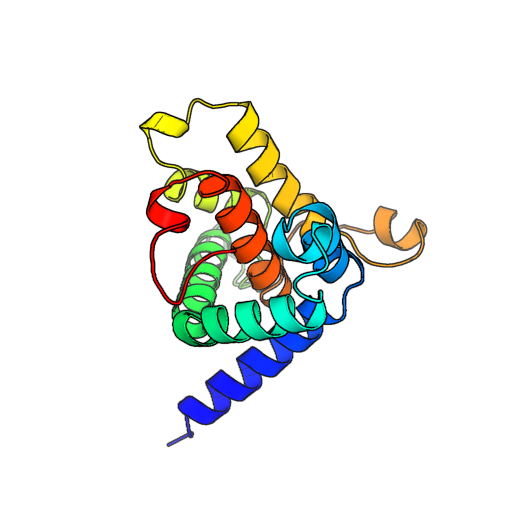.832 1.00 87.94 87 LYS A O 1
ATOM 692 N N . ASN A 1 88 ? 6.503 8.091 -12.733 1.00 88.19 88 ASN A N 1
ATOM 693 C CA . ASN A 1 88 ? 6.089 7.816 -14.116 1.00 88.19 88 ASN A CA 1
ATOM 694 C C . ASN A 1 88 ? 5.697 6.347 -14.311 1.00 88.19 88 ASN A C 1
ATOM 696 O O . ASN A 1 88 ? 4.731 6.036 -15.004 1.00 88.19 88 ASN A O 1
ATOM 700 N N . THR A 1 89 ? 6.436 5.445 -13.675 1.00 90.31 89 THR A N 1
ATOM 701 C CA . THR A 1 89 ? 6.173 4.006 -13.714 1.00 90.31 89 THR A CA 1
ATOM 702 C C . THR A 1 89 ? 4.900 3.654 -12.958 1.00 90.31 89 THR A C 1
ATOM 704 O O . THR A 1 89 ? 4.069 2.906 -13.467 1.00 90.31 89 THR A O 1
ATOM 707 N N . TYR A 1 90 ? 4.702 4.265 -11.792 1.00 92.56 90 TYR A N 1
ATOM 708 C CA . TYR A 1 90 ? 3.463 4.154 -11.033 1.00 92.56 90 TYR A CA 1
ATOM 709 C C . TYR A 1 90 ? 2.253 4.683 -11.821 1.00 92.56 90 TYR A C 1
ATOM 711 O O . TYR A 1 90 ? 1.206 4.046 -11.845 1.00 92.56 90 TYR A O 1
ATOM 719 N N . HIS A 1 91 ? 2.395 5.809 -12.532 1.00 91.88 91 HIS A N 1
ATOM 720 C CA . HIS A 1 91 ? 1.328 6.327 -13.393 1.00 91.88 91 HIS A CA 1
ATOM 721 C C . HIS A 1 91 ? 0.933 5.329 -14.491 1.00 91.88 91 HIS A C 1
ATOM 723 O O . HIS A 1 91 ? -0.255 5.102 -14.697 1.00 91.88 91 HIS A O 1
ATOM 729 N N . ARG A 1 92 ? 1.907 4.682 -15.147 1.00 92.12 92 ARG A N 1
ATOM 730 C CA . ARG A 1 92 ? 1.628 3.628 -16.140 1.00 92.12 92 ARG A CA 1
ATOM 731 C C . ARG A 1 92 ? 0.891 2.441 -15.526 1.00 92.12 92 ARG A C 1
ATOM 733 O O . ARG A 1 92 ? -0.057 1.950 -16.120 1.00 92.12 92 ARG A O 1
ATOM 740 N N . PHE A 1 93 ? 1.277 2.023 -14.320 1.00 94.56 93 PHE A N 1
ATOM 741 C CA . PHE A 1 93 ? 0.533 0.994 -13.594 1.00 94.56 93 PHE A CA 1
ATOM 742 C C . PHE A 1 93 ? -0.931 1.389 -13.376 1.00 94.56 93 PHE A C 1
ATOM 744 O O . PHE A 1 93 ? -1.817 0.569 -13.596 1.00 94.56 93 PHE A O 1
ATOM 751 N N . LEU A 1 94 ? -1.207 2.637 -12.989 1.00 94.50 94 LEU A N 1
ATOM 752 C CA . LEU A 1 94 ? -2.586 3.097 -12.817 1.00 94.50 94 LEU A CA 1
ATOM 753 C C . LEU A 1 94 ? -3.375 3.101 -14.132 1.00 94.50 94 LEU A C 1
ATOM 755 O O . LEU A 1 94 ? -4.550 2.750 -14.117 1.00 94.50 94 LEU A O 1
ATOM 759 N N . GLN A 1 95 ? -2.742 3.450 -15.256 1.00 92.06 95 GLN A N 1
ATOM 760 C CA . GLN A 1 95 ? -3.379 3.390 -16.578 1.00 92.06 95 GLN A CA 1
ATOM 761 C C . GLN A 1 95 ? -3.803 1.965 -16.954 1.00 92.06 95 GLN A C 1
ATOM 763 O O . GLN A 1 95 ? -4.865 1.787 -17.542 1.00 92.06 95 GLN A O 1
ATOM 768 N N . ASP A 1 96 ? -2.998 0.969 -16.582 1.00 93.00 96 ASP A N 1
ATOM 769 C CA . ASP A 1 96 ? -3.293 -0.445 -16.826 1.00 93.00 96 ASP A CA 1
ATOM 770 C C . ASP A 1 96 ? -4.297 -1.019 -15.800 1.00 93.00 96 ASP A C 1
ATOM 772 O O . ASP A 1 96 ? -5.019 -1.972 -16.096 1.00 93.00 96 ASP A O 1
ATOM 776 N N . LEU A 1 97 ? -4.346 -0.459 -14.585 1.00 92.94 97 LEU A N 1
ATOM 777 C CA . LEU A 1 97 ? -5.197 -0.935 -13.489 1.00 92.94 97 LEU A CA 1
ATOM 778 C C . LEU A 1 97 ? -6.629 -0.392 -13.552 1.00 92.94 97 LEU A C 1
ATOM 780 O O . LEU A 1 97 ? -7.573 -1.115 -13.226 1.00 92.94 97 LEU A O 1
ATOM 784 N N . VAL A 1 98 ? -6.796 0.896 -13.865 1.00 89.25 98 VAL A N 1
ATOM 785 C CA . VAL A 1 98 ? -8.095 1.571 -13.777 1.00 89.25 98 VAL A CA 1
ATOM 786 C C . VAL A 1 98 ? -9.004 1.088 -14.914 1.00 89.25 98 VAL A C 1
ATOM 788 O O . VAL A 1 98 ? -8.645 1.231 -16.083 1.00 89.25 98 VAL A O 1
ATOM 791 N N . PRO A 1 99 ? -10.203 0.557 -14.605 1.00 85.94 99 PRO A N 1
ATOM 792 C CA . PRO A 1 99 ? -11.165 0.152 -15.624 1.00 85.94 99 PRO A CA 1
ATOM 793 C C . PRO A 1 99 ? -11.508 1.297 -16.587 1.00 85.94 99 PRO A C 1
ATOM 795 O O . PRO A 1 99 ? -11.652 2.447 -16.170 1.00 85.94 99 PRO A O 1
ATOM 798 N N . ALA A 1 100 ? -11.669 0.988 -17.876 1.00 86.25 100 ALA A N 1
ATOM 799 C CA . ALA A 1 100 ? -11.876 1.995 -18.921 1.00 86.25 100 ALA A CA 1
ATOM 800 C C . ALA A 1 100 ? -13.114 2.885 -18.683 1.00 86.25 100 ALA A C 1
ATOM 802 O O . ALA A 1 100 ? -13.099 4.066 -19.019 1.00 86.25 100 ALA A O 1
ATOM 803 N N . ASP A 1 101 ? -14.161 2.344 -18.056 1.00 85.81 101 ASP A N 1
ATOM 804 C CA . ASP A 1 101 ? -15.377 3.064 -17.6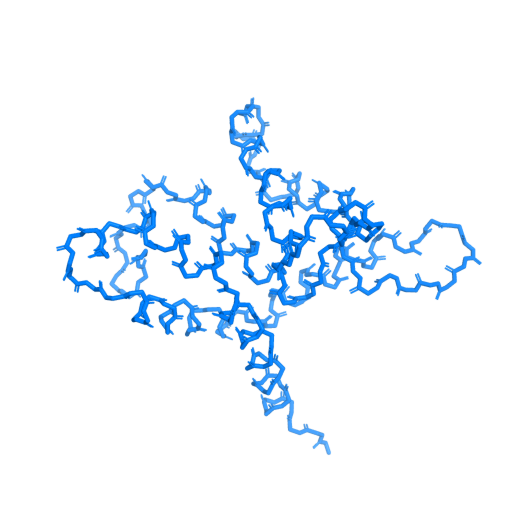60 1.00 85.81 101 ASP A CA 1
ATOM 805 C C . ASP A 1 101 ? -15.141 4.078 -16.529 1.00 85.81 101 ASP A C 1
ATOM 807 O O . ASP A 1 101 ? -15.891 5.044 -16.395 1.00 85.81 101 ASP A O 1
ATOM 811 N N . ARG A 1 102 ? -14.075 3.898 -15.743 1.00 86.69 102 ARG A N 1
ATOM 812 C CA . ARG A 1 102 ? -13.677 4.783 -14.638 1.00 86.69 102 ARG A CA 1
ATOM 813 C C . ARG A 1 102 ? -12.464 5.654 -14.965 1.00 86.69 102 ARG A C 1
ATOM 815 O O . ARG A 1 102 ? -12.139 6.547 -14.188 1.00 86.69 102 ARG A O 1
ATOM 822 N N . ALA A 1 103 ? -11.815 5.448 -16.111 1.00 85.25 103 ALA A N 1
ATOM 823 C CA . ALA A 1 103 ? -10.602 6.170 -16.498 1.00 85.25 103 ALA A CA 1
ATOM 824 C C . ALA A 1 103 ? -10.802 7.697 -16.591 1.00 85.25 103 ALA A C 1
ATOM 826 O O . ALA A 1 103 ? -9.870 8.452 -16.324 1.00 85.25 103 ALA A O 1
ATOM 827 N N . GLY A 1 104 ? -12.017 8.156 -16.915 1.00 86.25 104 GLY A N 1
ATOM 828 C CA . GLY A 1 104 ? -12.373 9.580 -16.967 1.00 86.25 104 GLY A CA 1
ATOM 829 C C . GLY A 1 104 ? -12.705 10.228 -15.615 1.00 86.25 104 GLY A C 1
ATOM 830 O O . GLY A 1 104 ? -12.889 11.443 -15.561 1.00 86.25 104 GLY A O 1
ATOM 831 N N . ASP A 1 105 ? -12.790 9.458 -14.525 1.00 90.56 105 ASP A N 1
ATOM 832 C CA . ASP A 1 105 ? -13.094 9.991 -13.195 1.00 90.56 105 ASP A CA 1
ATOM 833 C C . ASP A 1 105 ? -11.867 10.716 -12.620 1.00 90.56 105 ASP A C 1
ATOM 835 O O . ASP A 1 105 ? -10.920 10.108 -12.109 1.00 90.56 105 ASP A O 1
ATOM 839 N N . LEU A 1 106 ? -11.874 12.046 -12.718 1.00 89.25 106 LEU A N 1
ATOM 840 C CA . LEU A 1 106 ? -10.786 12.892 -12.229 1.00 89.25 106 LEU A CA 1
ATOM 841 C C . LEU A 1 106 ? -10.570 12.756 -10.717 1.00 89.25 106 LEU A C 1
ATOM 843 O O . LEU A 1 106 ? -9.426 12.822 -10.271 1.00 89.25 106 LEU A O 1
ATOM 847 N N . GLY A 1 107 ? -11.637 12.559 -9.936 1.00 89.88 107 GLY A N 1
ATOM 848 C CA . GLY A 1 107 ? -11.544 12.411 -8.484 1.00 89.88 107 GLY A CA 1
ATOM 849 C C . GLY A 1 107 ? -10.836 11.113 -8.112 1.00 89.88 107 GLY A C 1
ATOM 850 O O . GLY A 1 107 ? -9.858 11.132 -7.364 1.00 89.88 107 GLY A O 1
ATOM 851 N N . LEU A 1 108 ? -11.253 10.005 -8.730 1.00 91.06 108 LEU A N 1
ATOM 852 C CA . LEU A 1 108 ? -10.609 8.703 -8.566 1.00 91.06 108 LEU A CA 1
ATOM 853 C C . LEU A 1 108 ? -9.122 8.749 -8.930 1.00 91.06 108 LEU A C 1
ATOM 855 O O . LEU A 1 108 ? -8.276 8.303 -8.155 1.00 91.06 108 LEU A O 1
ATOM 859 N N . ASN A 1 109 ? -8.793 9.299 -10.100 1.00 91.12 109 ASN A N 1
ATOM 860 C CA . ASN A 1 109 ? -7.409 9.395 -10.560 1.00 91.12 109 ASN A CA 1
ATOM 861 C C . ASN A 1 109 ? -6.553 10.245 -9.607 1.00 91.12 109 ASN A C 1
ATOM 863 O O . ASN A 1 109 ? -5.424 9.867 -9.289 1.00 91.12 109 ASN A O 1
ATOM 867 N N . GLN A 1 110 ? -7.082 11.369 -9.111 1.00 92.31 110 GLN A N 1
ATOM 868 C CA . GLN A 1 110 ? -6.389 12.197 -8.122 1.00 92.31 110 GLN A CA 1
ATOM 869 C C . GLN A 1 110 ? -6.127 11.432 -6.824 1.00 92.31 110 GLN A C 1
ATOM 871 O O . GLN A 1 110 ? -5.007 11.479 -6.311 1.00 92.31 110 GLN A O 1
ATOM 876 N N . ASP A 1 111 ? -7.115 10.699 -6.313 1.00 93.25 111 ASP A N 1
ATOM 877 C CA . ASP A 1 111 ? -6.958 9.909 -5.093 1.00 93.25 111 ASP A CA 1
ATOM 878 C C . ASP A 1 111 ? -5.935 8.778 -5.268 1.00 93.25 111 ASP A C 1
ATOM 880 O O . ASP A 1 111 ? -5.068 8.597 -4.411 1.00 93.25 111 ASP A O 1
ATOM 884 N N . LEU A 1 112 ? -5.941 8.082 -6.409 1.00 94.88 112 LEU A N 1
ATOM 885 C CA . LEU A 1 112 ? -4.943 7.055 -6.730 1.00 94.88 112 LEU A CA 1
ATOM 886 C C . LEU A 1 112 ? -3.524 7.630 -6.854 1.00 94.88 112 LEU A C 1
ATOM 888 O O . LEU A 1 112 ? -2.554 7.000 -6.425 1.00 94.88 112 LEU A O 1
ATOM 892 N N . HIS A 1 113 ? -3.380 8.841 -7.393 1.00 92.75 113 HIS A N 1
ATOM 893 C CA . HIS A 1 113 ? -2.096 9.538 -7.452 1.00 92.75 113 HIS A CA 1
ATOM 894 C C . HIS A 1 113 ? -1.612 10.030 -6.080 1.00 92.75 113 HIS A C 1
ATOM 896 O O . HIS A 1 113 ? -0.406 10.017 -5.824 1.00 92.75 113 HIS A O 1
ATOM 902 N N . ARG A 1 114 ? -2.520 10.415 -5.172 1.00 92.31 114 ARG A N 1
ATOM 903 C CA . ARG A 1 114 ? -2.181 10.800 -3.788 1.00 92.31 114 ARG A CA 1
ATOM 904 C C . ARG A 1 114 ? -1.593 9.645 -2.982 1.00 92.31 114 ARG A C 1
ATOM 906 O O . ARG A 1 114 ? -0.797 9.896 -2.076 1.00 92.31 114 ARG A O 1
ATOM 913 N N . VAL A 1 115 ? -1.932 8.398 -3.318 1.00 94.31 115 VAL A N 1
ATOM 914 C CA . VAL A 1 115 ? -1.325 7.216 -2.685 1.00 94.31 115 VAL A CA 1
ATOM 915 C C . VAL A 1 115 ? 0.191 7.235 -2.845 1.00 94.31 115 VAL A C 1
ATOM 917 O O . VAL A 1 115 ? 0.878 7.044 -1.849 1.00 94.31 115 VAL A O 1
ATOM 920 N N . PHE A 1 116 ? 0.709 7.548 -4.040 1.00 91.94 116 PHE A N 1
ATOM 921 C CA . PHE A 1 116 ? 2.153 7.604 -4.295 1.00 91.94 116 PHE A CA 1
ATOM 922 C C . PHE A 1 116 ? 2.869 8.530 -3.310 1.00 91.94 116 PHE A C 1
ATOM 924 O O . PHE A 1 116 ? 3.828 8.134 -2.661 1.00 91.94 116 PHE A O 1
ATOM 931 N N . VAL A 1 117 ? 2.349 9.750 -3.163 1.00 88.81 117 VAL A N 1
ATOM 932 C CA . VAL A 1 117 ? 2.911 10.760 -2.257 1.00 88.81 117 VAL A CA 1
ATOM 933 C C . VAL A 1 117 ? 2.809 10.303 -0.804 1.00 88.81 117 VAL A C 1
ATOM 935 O O . VAL A 1 117 ? 3.725 10.509 -0.021 1.00 88.81 117 VAL A O 1
ATOM 938 N N . THR A 1 118 ? 1.698 9.662 -0.442 1.00 89.25 118 THR A N 1
ATOM 939 C CA . THR A 1 118 ? 1.440 9.232 0.937 1.00 89.25 118 THR A CA 1
ATOM 940 C C . THR A 1 118 ? 2.399 8.134 1.383 1.00 89.25 118 THR A C 1
ATOM 942 O O . THR A 1 118 ? 2.886 8.179 2.510 1.00 89.25 118 THR A O 1
ATOM 945 N N . VAL A 1 119 ? 2.652 7.141 0.526 1.00 89.69 119 VAL A N 1
ATOM 946 C CA . VAL A 1 119 ? 3.489 5.988 0.892 1.00 89.69 119 VAL A CA 1
ATOM 947 C C . VAL A 1 119 ? 4.982 6.287 0.811 1.00 89.69 119 VAL A C 1
ATOM 949 O O . VAL A 1 119 ? 5.734 5.599 1.482 1.00 89.69 119 VAL A O 1
ATOM 952 N N . ASN A 1 120 ? 5.381 7.295 0.030 1.00 83.25 120 ASN A N 1
ATOM 953 C CA . ASN A 1 120 ? 6.768 7.739 -0.146 1.00 83.25 120 ASN A CA 1
ATOM 954 C C . ASN A 1 120 ? 7.165 8.872 0.829 1.00 83.25 120 ASN A C 1
ATOM 956 O O . ASN A 1 120 ? 8.298 9.337 0.816 1.00 83.25 120 ASN A O 1
ATOM 960 N N . LEU A 1 121 ? 6.244 9.346 1.676 1.00 78.44 121 LEU A N 1
ATOM 961 C CA . LEU A 1 121 ? 6.561 10.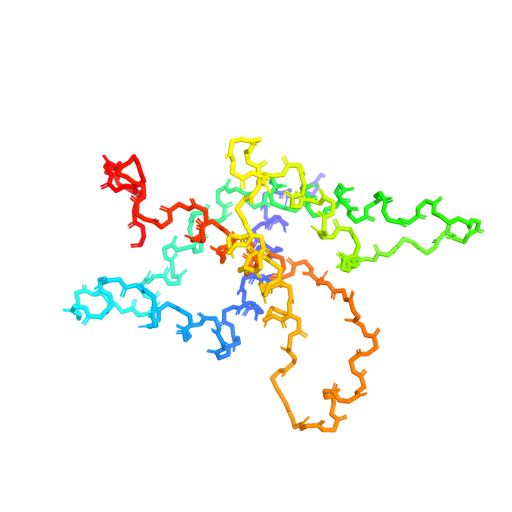351 2.692 1.00 78.44 121 LEU A CA 1
ATOM 962 C C . LEU A 1 121 ? 7.387 9.717 3.823 1.00 78.44 121 LEU A C 1
ATOM 964 O O . LEU A 1 121 ? 6.937 8.754 4.446 1.00 78.44 121 LEU A O 1
ATOM 968 N N . GLU A 1 122 ? 8.558 10.261 4.142 1.00 67.06 122 GLU A N 1
ATOM 969 C CA . GLU A 1 122 ? 9.365 9.784 5.271 1.00 67.06 122 GLU A CA 1
ATOM 970 C C . GLU A 1 122 ? 8.767 10.228 6.622 1.00 67.06 122 GLU A C 1
ATOM 972 O O . GLU A 1 122 ? 8.233 11.330 6.770 1.00 67.06 122 GLU A O 1
ATOM 977 N N . GLU A 1 123 ? 8.829 9.360 7.640 1.00 63.34 123 GLU A N 1
ATOM 978 C CA . GLU A 1 123 ? 8.393 9.699 9.002 1.00 63.34 123 GLU A CA 1
ATOM 979 C C . GLU A 1 123 ? 9.560 10.316 9.790 1.00 63.34 123 GLU A C 1
ATOM 981 O O . GLU A 1 123 ? 10.255 9.626 10.529 1.00 63.34 123 GLU A O 1
ATOM 986 N N . GLY A 1 124 ? 9.778 11.625 9.634 1.00 54.62 124 GLY A N 1
ATOM 987 C CA . GLY A 1 124 ? 10.930 12.336 10.204 1.00 54.62 124 GLY A CA 1
ATOM 988 C C . GLY A 1 124 ? 10.858 13.853 10.007 1.00 54.62 124 GLY A C 1
ATOM 989 O O . GLY A 1 124 ? 9.906 14.365 9.418 1.00 54.62 124 GLY A O 1
ATOM 990 N N . SER A 1 125 ? 11.809 14.601 10.578 1.00 48.56 125 SER A N 1
ATOM 991 C CA . SER A 1 125 ? 11.785 16.076 10.599 1.00 48.56 125 SER A CA 1
ATOM 992 C C . SER A 1 125 ? 11.824 16.698 9.192 1.00 48.56 125 SER A C 1
ATOM 994 O O . SER A 1 125 ? 12.366 16.125 8.254 1.00 48.56 125 SER A O 1
ATOM 996 N N . SER A 1 126 ? 11.269 17.905 9.047 1.00 52.94 126 SER A N 1
ATOM 997 C CA . SER A 1 126 ? 11.023 18.594 7.767 1.00 52.94 126 SER A CA 1
ATOM 998 C C . SER A 1 126 ? 12.251 18.833 6.878 1.00 52.94 126 SER A C 1
ATOM 1000 O O . SER A 1 126 ? 12.075 19.113 5.700 1.00 52.94 126 SER A O 1
ATOM 1002 N N . VAL A 1 127 ? 13.467 18.707 7.412 1.00 50.28 127 VAL A N 1
ATOM 1003 C CA . VAL A 1 127 ? 14.719 18.890 6.659 1.00 50.28 127 VAL A CA 1
ATOM 1004 C C . VAL A 1 127 ? 15.044 17.664 5.793 1.00 50.28 127 VAL A C 1
ATOM 1006 O O . VAL A 1 127 ? 15.619 17.822 4.725 1.00 50.28 127 VAL A O 1
ATOM 1009 N N . GLU A 1 128 ? 14.618 16.457 6.185 1.00 43.78 128 GLU A N 1
ATOM 1010 C CA . GLU A 1 128 ? 14.762 15.236 5.365 1.00 43.78 128 GLU A CA 1
ATOM 1011 C C . GLU A 1 128 ? 13.731 15.208 4.221 1.00 43.78 128 GLU A C 1
ATOM 1013 O O . GLU A 1 128 ? 14.042 14.815 3.100 1.00 43.78 128 GLU A O 1
ATOM 1018 N N . ASN A 1 129 ? 12.539 15.776 4.448 1.00 48.72 129 ASN A N 1
ATOM 1019 C CA . ASN A 1 129 ? 11.500 15.925 3.420 1.00 48.72 129 ASN A CA 1
ATOM 1020 C C . ASN A 1 129 ? 11.880 16.899 2.288 1.00 48.72 129 ASN A C 1
ATOM 1022 O O . ASN A 1 129 ? 11.407 16.735 1.164 1.00 48.72 129 ASN A O 1
ATOM 1026 N N . GLU A 1 130 ? 12.734 17.894 2.553 1.00 43.16 130 GLU A N 1
ATOM 1027 C CA . GLU A 1 130 ? 13.284 18.787 1.517 1.00 43.16 130 GLU A CA 1
ATOM 1028 C C . GLU A 1 130 ? 14.368 18.102 0.660 1.00 43.16 130 GLU A C 1
ATOM 1030 O O . GLU A 1 130 ? 14.698 18.587 -0.423 1.00 43.16 130 GLU A O 1
ATOM 1035 N N . VAL A 1 131 ? 14.870 16.942 1.104 1.00 44.62 131 VAL A N 1
ATOM 1036 C CA . VAL A 1 131 ? 15.873 16.107 0.422 1.00 44.62 131 VAL A CA 1
ATOM 1037 C C . VAL A 1 131 ? 15.233 14.852 -0.191 1.00 44.62 131 VAL A C 1
ATOM 1039 O O . VAL A 1 131 ? 15.955 13.954 -0.615 1.00 44.62 131 VAL A O 1
ATOM 1042 N N . ASN A 1 132 ? 13.896 14.785 -0.321 1.00 47.50 132 ASN A N 1
ATOM 1043 C CA . ASN A 1 132 ? 13.205 13.684 -1.008 1.00 47.50 132 ASN A CA 1
ATOM 1044 C C . ASN A 1 132 ? 13.437 13.737 -2.538 1.00 47.50 132 ASN A C 1
ATOM 1046 O O . ASN A 1 132 ? 12.568 14.055 -3.354 1.00 47.50 132 ASN A O 1
ATOM 1050 N N . LEU A 1 133 ? 14.688 13.473 -2.909 1.00 49.06 133 LEU A N 1
ATOM 1051 C CA . LEU A 1 133 ? 15.208 13.267 -4.252 1.00 49.06 133 LEU A CA 1
ATOM 1052 C C . LEU A 1 133 ? 14.804 11.878 -4.776 1.00 49.06 133 LEU A C 1
ATOM 1054 O O . LEU A 1 133 ? 14.754 11.687 -5.993 1.00 49.06 133 LEU A O 1
ATOM 1058 N N . ASP A 1 134 ? 14.409 10.955 -3.891 1.00 55.88 134 ASP A N 1
ATOM 1059 C CA . ASP A 1 134 ? 13.929 9.619 -4.241 1.00 55.88 134 ASP A CA 1
ATOM 1060 C C . ASP A 1 134 ? 12.409 9.609 -4.451 1.00 55.88 134 ASP A C 1
ATOM 1062 O O . ASP A 1 134 ? 11.615 9.054 -3.693 1.00 55.88 134 ASP A O 1
ATOM 1066 N N . ASN A 1 135 ? 12.016 10.185 -5.593 1.00 70.25 135 ASN A N 1
ATOM 1067 C CA . ASN A 1 135 ? 10.676 10.118 -6.188 1.00 70.25 135 ASN A CA 1
ATOM 1068 C C . ASN A 1 135 ? 10.303 8.687 -6.639 1.00 70.25 135 ASN A C 1
ATOM 1070 O O . ASN A 1 135 ? 9.901 8.472 -7.796 1.00 70.25 135 ASN A O 1
ATOM 1074 N N . ALA A 1 136 ? 10.469 7.690 -5.770 1.00 82.69 136 ALA A N 1
ATOM 1075 C CA . ALA A 1 136 ? 10.277 6.292 -6.101 1.00 82.69 136 ALA A CA 1
ATOM 1076 C C . ALA A 1 136 ? 9.830 5.440 -4.904 1.00 82.69 136 ALA A C 1
ATOM 1078 O O . ALA A 1 136 ? 10.383 5.509 -3.817 1.00 82.69 136 ALA A O 1
ATOM 1079 N N . ILE A 1 137 ? 8.847 4.579 -5.152 1.00 88.62 137 ILE A N 1
ATOM 1080 C CA . ILE A 1 137 ? 8.299 3.627 -4.185 1.00 88.62 137 ILE A CA 1
ATOM 1081 C C . ILE A 1 137 ? 9.212 2.404 -4.097 1.00 88.62 137 ILE A C 1
ATOM 1083 O O . ILE A 1 137 ? 9.514 1.771 -5.112 1.00 88.62 137 ILE A O 1
ATOM 1087 N N . MET A 1 138 ? 9.588 2.024 -2.884 1.00 89.12 138 MET A N 1
ATOM 1088 C CA . MET A 1 138 ? 10.280 0.780 -2.564 1.00 89.12 138 MET A CA 1
ATOM 1089 C C . MET A 1 138 ? 9.293 -0.389 -2.417 1.00 89.12 138 MET A C 1
ATOM 1091 O O . MET A 1 138 ? 8.101 -0.214 -2.171 1.00 89.12 138 MET A O 1
ATOM 1095 N N . ARG A 1 139 ? 9.786 -1.631 -2.494 1.00 89.56 139 ARG A N 1
ATOM 1096 C CA . ARG A 1 139 ? 8.939 -2.844 -2.458 1.00 89.56 139 ARG A CA 1
ATOM 1097 C C . ARG A 1 139 ? 8.009 -2.944 -1.236 1.00 89.56 139 ARG A C 1
ATOM 1099 O O . ARG A 1 139 ? 6.895 -3.438 -1.362 1.00 89.56 139 ARG A O 1
ATOM 1106 N N . HIS A 1 140 ? 8.441 -2.487 -0.064 1.00 90.19 140 HIS A N 1
ATOM 1107 C CA . HIS A 1 140 ? 7.610 -2.518 1.146 1.00 90.19 140 HIS A CA 1
ATOM 1108 C C . HIS A 1 140 ? 6.516 -1.433 1.130 1.00 90.19 140 HIS A C 1
ATOM 1110 O O . HIS A 1 140 ? 5.382 -1.700 1.518 1.00 90.19 140 HIS A O 1
ATOM 1116 N N . GLU A 1 141 ? 6.819 -0.245 0.603 1.00 92.19 141 GLU A N 1
ATOM 1117 C CA . GLU A 1 141 ? 5.850 0.840 0.381 1.00 92.19 141 GLU A CA 1
ATOM 1118 C C . GLU A 1 141 ? 4.827 0.465 -0.699 1.00 92.19 141 GLU A C 1
ATOM 1120 O O . GLU A 1 141 ? 3.670 0.877 -0.642 1.00 92.19 141 GLU A O 1
ATOM 1125 N N . TRP A 1 142 ? 5.217 -0.378 -1.659 1.00 94.00 142 TRP A N 1
ATOM 1126 C CA . TRP A 1 142 ? 4.303 -0.937 -2.651 1.00 94.00 142 TRP A CA 1
ATOM 1127 C C . TRP A 1 142 ? 3.200 -1.800 -2.025 1.00 94.00 142 TRP A C 1
ATOM 1129 O O . TRP A 1 142 ? 2.064 -1.758 -2.494 1.00 94.00 142 TRP A O 1
ATOM 1139 N N . LEU A 1 143 ? 3.489 -2.542 -0.948 1.00 95.00 143 LEU A N 1
ATOM 1140 C CA . LEU A 1 143 ? 2.450 -3.291 -0.230 1.00 95.00 143 LEU A CA 1
ATOM 1141 C C . LEU A 1 143 ? 1.422 -2.343 0.398 1.00 95.00 143 LEU A C 1
ATOM 1143 O O . LEU A 1 143 ? 0.219 -2.577 0.281 1.00 95.00 143 LEU A O 1
ATOM 1147 N N . GLU A 1 144 ? 1.884 -1.242 0.997 1.00 94.75 144 GLU A N 1
ATOM 1148 C CA . GLU A 1 144 ? 1.005 -0.188 1.513 1.00 94.75 144 GLU A CA 1
ATOM 1149 C C . GLU A 1 144 ? 0.160 0.432 0.391 1.00 94.75 144 GLU A C 1
ATOM 1151 O O . GLU A 1 144 ? -1.058 0.592 0.522 1.00 94.75 144 GLU A O 1
ATOM 1156 N N . ALA A 1 145 ? 0.804 0.753 -0.735 1.00 95.50 145 ALA A N 1
ATOM 1157 C CA . ALA A 1 145 ? 0.151 1.337 -1.896 1.00 95.50 145 ALA A CA 1
ATOM 1158 C C . ALA A 1 145 ? -0.944 0.414 -2.434 1.00 95.50 145 ALA A C 1
ATOM 1160 O O . ALA A 1 145 ? -2.060 0.873 -2.663 1.00 95.50 145 ALA A O 1
ATOM 1161 N N . ALA A 1 146 ? -0.668 -0.886 -2.560 1.00 95.88 146 ALA A N 1
ATOM 1162 C CA . ALA A 1 146 ? -1.636 -1.875 -3.019 1.00 95.88 146 ALA A CA 1
ATOM 1163 C C . ALA A 1 146 ? -2.889 -1.912 -2.129 1.00 95.88 146 ALA A C 1
ATOM 1165 O O . ALA A 1 146 ? -4.006 -1.921 -2.648 1.00 95.88 146 ALA A O 1
ATOM 1166 N N . VAL A 1 147 ? -2.727 -1.855 -0.801 1.00 95.25 147 VAL A N 1
ATOM 1167 C CA . VAL A 1 147 ? -3.858 -1.805 0.144 1.00 95.25 147 VAL A CA 1
ATOM 1168 C C . VAL A 1 147 ? -4.674 -0.525 -0.034 1.00 95.25 147 VAL A C 1
ATOM 1170 O O . VAL A 1 147 ? -5.900 -0.578 -0.140 1.00 95.25 147 VAL A O 1
ATOM 1173 N N . ARG A 1 148 ? -4.013 0.635 -0.113 1.00 95.25 148 ARG A N 1
ATOM 1174 C CA . ARG A 1 148 ? -4.691 1.932 -0.286 1.00 95.25 148 ARG A CA 1
ATOM 1175 C C . ARG A 1 148 ? -5.410 2.033 -1.633 1.00 95.25 148 ARG A C 1
ATOM 1177 O O . ARG A 1 148 ? -6.517 2.560 -1.695 1.00 95.25 148 ARG A O 1
ATOM 1184 N N . ILE A 1 149 ? -4.815 1.505 -2.699 1.00 95.50 149 ILE A N 1
ATOM 1185 C CA . ILE A 1 149 ? -5.414 1.451 -4.037 1.00 95.50 149 ILE A CA 1
ATOM 1186 C C . ILE A 1 149 ? -6.634 0.533 -4.039 1.00 95.50 149 ILE A C 1
ATOM 1188 O O . ILE A 1 149 ? -7.687 0.933 -4.531 1.00 95.50 149 ILE A O 1
ATOM 1192 N N . ALA A 1 150 ? -6.524 -0.660 -3.447 1.00 93.12 150 ALA A N 1
ATOM 1193 C CA . ALA A 1 150 ? -7.655 -1.572 -3.310 1.00 93.12 150 ALA A CA 1
ATOM 1194 C C . ALA A 1 150 ? -8.803 -0.908 -2.539 1.00 93.12 150 ALA A C 1
ATOM 1196 O O . ALA A 1 150 ? -9.952 -0.955 -2.975 1.00 93.12 150 ALA A O 1
ATOM 1197 N N . TRP A 1 151 ? -8.492 -0.205 -1.449 1.00 91.75 151 TRP A N 1
ATOM 1198 C CA . TRP A 1 151 ? -9.482 0.579 -0.723 1.00 91.75 151 TRP A CA 1
ATOM 1199 C C . TRP A 1 151 ? -10.164 1.617 -1.620 1.00 91.75 151 TRP A C 1
ATOM 1201 O O . TRP A 1 151 ? -11.384 1.650 -1.689 1.00 91.75 151 TRP A O 1
ATOM 1211 N N . ILE A 1 152 ? -9.409 2.442 -2.347 1.00 92.50 152 ILE A N 1
ATOM 1212 C CA . ILE A 1 152 ? -9.974 3.485 -3.221 1.00 92.50 152 ILE A CA 1
ATOM 1213 C C . ILE A 1 152 ? -10.850 2.884 -4.332 1.00 92.50 152 ILE A C 1
ATOM 1215 O O . ILE A 1 152 ? -11.926 3.405 -4.628 1.00 92.50 152 ILE A O 1
ATOM 1219 N N . LEU A 1 153 ? -10.411 1.784 -4.945 1.00 90.31 153 LEU A N 1
ATOM 1220 C CA . LEU A 1 153 ? -11.124 1.166 -6.061 1.00 90.31 153 LEU A CA 1
ATOM 1221 C C . LEU A 1 153 ? -12.407 0.456 -5.627 1.00 90.31 153 LEU A C 1
ATOM 1223 O O . LEU A 1 153 ? -13.383 0.505 -6.379 1.00 90.31 153 LEU A O 1
ATOM 1227 N N . PHE A 1 154 ? -12.410 -0.173 -4.449 1.00 87.19 154 PHE A N 1
ATOM 1228 C CA . PHE A 1 154 ? -13.485 -1.071 -4.011 1.00 87.19 154 PHE A CA 1
ATOM 1229 C C . PHE A 1 154 ? -14.291 -0.563 -2.810 1.00 87.19 154 PHE A C 1
ATOM 1231 O O . PHE A 1 154 ? -15.232 -1.233 -2.380 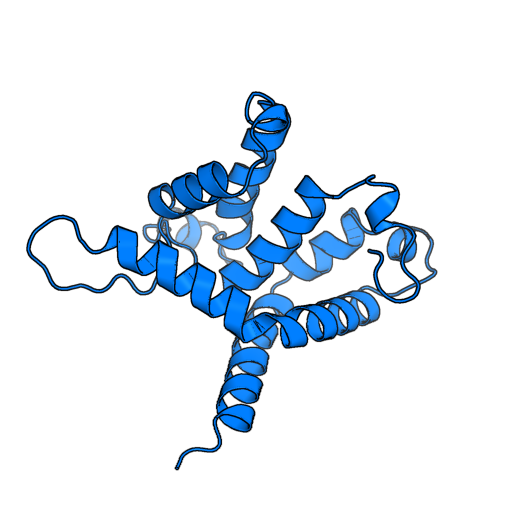1.00 87.19 154 PHE A O 1
ATOM 1238 N N . LYS A 1 155 ? -13.981 0.620 -2.266 1.00 78.38 155 LYS A N 1
ATOM 1239 C CA . LYS A 1 155 ? -14.780 1.235 -1.198 1.00 78.38 155 LYS A CA 1
ATOM 1240 C C . LYS A 1 155 ? -16.227 1.410 -1.663 1.00 78.38 155 LYS A C 1
ATOM 1242 O O . LYS A 1 155 ? -16.509 2.209 -2.551 1.00 78.38 155 LYS A O 1
ATOM 1247 N N . GLY A 1 156 ? -17.142 0.700 -1.003 1.00 64.56 156 GLY A N 1
ATOM 1248 C CA . GLY A 1 156 ? -18.576 0.761 -1.284 1.00 64.56 156 GLY A CA 1
ATOM 1249 C C . GLY A 1 156 ? -19.059 -0.148 -2.418 1.00 64.56 156 GLY A C 1
ATOM 1250 O O . GLY A 1 156 ? -20.213 -0.011 -2.813 1.00 64.56 156 GLY A O 1
ATOM 1251 N N . ASP A 1 157 ? -18.231 -1.066 -2.938 1.00 65.31 157 ASP A N 1
ATOM 1252 C CA . ASP A 1 157 ? -18.709 -2.118 -3.845 1.00 65.31 157 ASP A CA 1
ATOM 1253 C C . ASP A 1 157 ? -19.444 -3.213 -3.035 1.00 65.31 157 ASP A C 1
ATOM 1255 O O . ASP A 1 157 ? -18.812 -3.888 -2.218 1.00 65.31 157 ASP A O 1
ATOM 1259 N N . PRO A 1 158 ? -20.751 -3.459 -3.262 1.00 50.97 158 PRO A N 1
ATOM 1260 C CA . PRO A 1 158 ? -21.504 -4.499 -2.552 1.00 50.97 158 PRO A CA 1
ATOM 1261 C C . PRO A 1 158 ? -20.941 -5.911 -2.773 1.00 50.97 158 PRO A C 1
ATOM 1263 O O . PRO A 1 158 ? -21.100 -6.788 -1.926 1.00 50.97 158 PRO A O 1
ATOM 1266 N N . ARG A 1 159 ? -20.249 -6.146 -3.898 1.00 53.78 159 ARG A N 1
ATOM 1267 C CA . ARG A 1 159 ? -19.582 -7.426 -4.200 1.00 53.78 159 ARG A CA 1
ATOM 1268 C C . ARG A 1 159 ? -18.345 -7.644 -3.329 1.00 53.78 159 ARG A C 1
ATOM 1270 O O . ARG A 1 159 ? -17.963 -8.789 -3.098 1.00 53.78 159 ARG A O 1
ATOM 1277 N N . ALA A 1 160 ? -17.752 -6.561 -2.826 1.00 52.31 160 ALA A N 1
ATOM 1278 C CA . ALA A 1 160 ? -16.665 -6.590 -1.855 1.00 52.31 160 ALA A CA 1
ATOM 1279 C C . ALA A 1 160 ? -17.165 -6.739 -0.406 1.00 52.31 160 ALA A C 1
ATOM 1281 O O . ALA A 1 160 ? -16.363 -7.073 0.457 1.00 52.31 160 ALA A O 1
ATOM 1282 N N . GLU A 1 161 ? -18.463 -6.530 -0.137 1.00 46.06 161 GLU A N 1
ATOM 1283 C CA . GLU A 1 161 ? -19.089 -6.628 1.196 1.00 46.06 161 GLU A CA 1
ATOM 1284 C C . GLU A 1 161 ? -19.811 -7.984 1.446 1.00 46.06 161 GLU A C 1
ATOM 1286 O O . GLU A 1 161 ? -20.271 -8.244 2.556 1.00 46.06 161 GLU A O 1
ATOM 1291 N N . GLY A 1 162 ? -19.893 -8.877 0.443 1.00 39.72 162 GLY A N 1
ATOM 1292 C CA . GLY A 1 162 ? -20.716 -10.103 0.482 1.00 39.72 162 GLY A CA 1
ATOM 1293 C C . GLY A 1 162 ? -19.993 -11.461 0.520 1.00 39.72 162 GLY A C 1
ATOM 1294 O O . GLY A 1 162 ? -20.661 -12.490 0.436 1.00 39.72 162 GLY A O 1
ATOM 1295 N N . SER A 1 163 ? -18.661 -11.516 0.624 1.00 37.09 163 SER A N 1
ATOM 1296 C CA . SER A 1 163 ? -17.929 -12.796 0.697 1.00 37.09 163 SER A CA 1
ATOM 1297 C C . SER A 1 163 ? -17.612 -13.174 2.151 1.00 37.09 163 SER A C 1
ATOM 1299 O O . SER A 1 163 ? -16.860 -12.441 2.802 1.00 37.09 163 SER A O 1
ATOM 1301 N N . PRO A 1 164 ? -18.110 -14.312 2.682 1.00 37.06 164 PRO A N 1
ATOM 1302 C CA . PRO A 1 164 ? -17.775 -14.759 4.031 1.00 37.06 164 PRO A CA 1
ATOM 1303 C C . PRO A 1 164 ? -16.279 -15.091 4.078 1.00 37.06 164 PRO A C 1
ATOM 1305 O O . PRO A 1 164 ? -15.834 -16.109 3.558 1.00 37.06 164 PRO A O 1
ATOM 1308 N N . GLY A 1 165 ? -15.495 -14.173 4.644 1.00 44.31 165 GLY A N 1
ATOM 1309 C CA . GLY A 1 165 ? -14.035 -14.259 4.738 1.00 44.31 165 GLY A CA 1
ATOM 1310 C C . GLY A 1 165 ? -13.289 -13.027 4.216 1.00 44.31 165 GLY A C 1
ATOM 1311 O O . GLY A 1 165 ? -12.190 -12.759 4.688 1.00 44.31 165 GLY A O 1
ATOM 1312 N N . ARG A 1 166 ? -13.882 -12.207 3.337 1.00 49.00 166 ARG A N 1
ATOM 1313 C CA . ARG A 1 166 ? -13.186 -11.073 2.696 1.00 49.00 166 ARG A CA 1
ATOM 1314 C C . ARG A 1 166 ? -14.029 -9.808 2.621 1.00 49.00 166 ARG A C 1
ATOM 1316 O O . ARG A 1 166 ? -14.546 -9.490 1.562 1.00 49.00 166 ARG A O 1
ATOM 1323 N N . CYS A 1 167 ? -14.112 -9.057 3.712 1.00 41.69 167 CYS A N 1
ATOM 1324 C CA . CYS A 1 167 ? -14.543 -7.655 3.667 1.00 41.69 167 CYS A CA 1
ATOM 1325 C C . CYS A 1 167 ? -13.848 -6.810 4.728 1.00 41.69 167 CYS A C 1
ATOM 1327 O O . CYS A 1 167 ? -14.021 -7.125 5.905 1.00 41.69 167 CYS A O 1
ATOM 1329 N N . VAL A 1 168 ? -13.083 -5.822 4.253 1.00 46.84 168 VAL A N 1
ATOM 1330 C CA . VAL A 1 168 ? -12.700 -4.536 4.867 1.00 46.84 168 VAL A CA 1
ATOM 1331 C C . VAL A 1 168 ? -12.292 -4.590 6.337 1.00 46.84 168 VAL A C 1
ATOM 1333 O O . VAL A 1 168 ? -13.161 -4.897 7.184 1.00 46.84 168 VAL A O 1
#

Sequence (168 aa):
FFNTVQVVEDAFQVDWGRCSATKRFPKFFELNDKAIKAGTRTVQQELSRTAAELRSGYLLLVGTYQYYVSKSGLVQGQESATLSMTKNTYHRFLQDLVPADRAGDLGLNQDLHRVFVTVNLEEGSSVENEVNLDNAIMRHEWLEAAVRIAWILFKGDPRAEGSPGRCV

Organism: Heterosigma akashiwo (NCBI:txid2829)

Radius of gyration: 17.0 Å; chains: 1; bounding box: 45×45×41 Å

Foldseek 3Di:
DDPPLVVLVVVLCVLLVVLVPDPLLLVVCCVQPPCNVVVNDHSVRVSVLLSVVCSVCVVVLVVLQLVLQQVVQPPDDDPPSPQFAALVSQLVVCVVVDDPVCPPPPVLSVQLSVLLVSLLDDPDDVVVVVVPPPNTHHSSSSSSSVVSNCCSVCVPPVVQVPDPSGHD

pLDDT: mean 81.18, std 17.73, range [37.06, 95.88]

Secondary structure (DSSP, 8-state):
---HHHHHHHHHHHHHHHHHHSSHHHHHHHHH-HHHHTTSS-HHHHHHHHHHHHHHTHHHHHHHHHHHHHHHTTSSS------SEEHHHHHHHHHHHS-TTTTT-HHHHHHHHHHHHHHT--SS-HHHHTT----EE-HHHHHHHHHHHHHHHHTT-TTTSSSTT---